Protein AF-A0A2T4WFR5-F1 (afdb_monomer)

Solvent-accessible surface area (backbone atoms only — not comparable to full-atom values): 8092 Å² total; per-residue (Å²): 132,79,74,79,63,46,80,35,56,48,92,70,58,59,54,70,54,48,36,51,17,34,58,58,37,98,74,55,56,70,63,65,30,52,76,46,36,54,71,58,39,70,79,38,29,36,37,32,31,88,89,38,45,26,38,31,80,42,43,83,44,75,56,95,90,45,38,28,30,47,78,46,80,93,55,85,49,46,50,75,31,34,69,53,93,76,46,27,66,53,47,47,43,53,49,54,58,56,45,74,78,30,84,42,72,52,82,49,65,36,90,89,56,50,62,51,88,87,63,83,85,83,89,80,84,81,85,82,83,82,80,88,122

Sequence (133 aa):
MPLNLKYLEHKEIDFERWDRCVGARNKPQPYGFSWYLNWVAPGWTALIYGDYEAVFPVFPKEKKGFSFTTRPYGTQSLGPYATIPLSAEWTEDFIERAMAEVQYGEFFISPDVPRPAHWTGQTFSNFVLKTDT

Radius of gyration: 15.29 Å; Cα contacts (8 Å, |Δi|>4): 204; chains: 1; bounding box: 45×32×41 Å

Nearest PDB structures (foldseek):
  3zzi-assembly1_D  TM=5.321E-01  e=2.724E+00  Saccharomyces cerevisiae
  3a98-assembly1_B  TM=3.682E-01  e=2.104E+00  Homo sapiens

pLDDT: mean 91.47, std 9.82, range [57.94, 98.62]

Foldseek 3Di:
DFAPKDKFKPVRDPQVLQQVQQVLDPDRDPLRHPVNCCVQANGWIWIAGDSSQWIDIWRWDDDPNAIETDRGPPDQADAGGGNDDAEQSNRVSRVVVSCVVGVYYDHRHDPPHHHDPPDDDDDDDDDDDDPPD

Mean predicted aligned error: 5.0 Å

Structure (mmCIF, N/CA/C/O backbone):
data_AF-A0A2T4WFR5-F1
#
_entry.id   AF-A0A2T4WFR5-F1
#
loop_
_atom_site.group_PDB
_atom_site.id
_atom_site.type_symbol
_atom_site.label_atom_id
_atom_site.label_alt_id
_atom_site.label_comp_id
_atom_site.label_asym_id
_atom_site.label_entity_id
_atom_site.label_seq_id
_atom_site.pdbx_PDB_ins_code
_atom_site.Cartn_x
_atom_site.Cartn_y
_atom_site.Cartn_z
_atom_site.occupancy
_atom_site.B_iso_or_equiv
_atom_site.auth_seq_id
_atom_site.auth_comp_id
_atom_site.auth_asym_id
_atom_site.auth_atom_id
_atom_site.pdbx_PDB_model_num
ATOM 1 N N . MET A 1 1 ? -4.543 11.625 -18.027 1.00 65.38 1 MET A N 1
ATOM 2 C CA . MET A 1 1 ? -5.774 11.263 -17.291 1.00 65.38 1 MET A CA 1
ATOM 3 C C . MET A 1 1 ? -5.344 10.314 -16.193 1.00 65.38 1 MET A C 1
ATOM 5 O O . MET A 1 1 ? -4.522 9.462 -16.523 1.00 65.38 1 MET A O 1
ATOM 9 N N . PRO A 1 2 ? -5.820 10.490 -14.951 1.00 82.81 2 PRO A N 1
ATOM 10 C CA . PRO A 1 2 ? -5.415 9.636 -13.840 1.00 82.81 2 PRO A CA 1
ATOM 11 C C . PRO A 1 2 ? -5.843 8.187 -14.088 1.00 82.81 2 PRO A C 1
ATOM 13 O O . PRO A 1 2 ? -6.823 7.933 -14.803 1.00 82.81 2 PRO A O 1
ATOM 16 N N . LEU A 1 3 ? -5.105 7.238 -13.516 1.00 92.06 3 LEU A N 1
ATOM 17 C CA . LEU A 1 3 ? -5.446 5.821 -13.562 1.00 92.06 3 LEU A CA 1
ATOM 18 C C . LEU A 1 3 ? -6.854 5.567 -13.015 1.00 92.06 3 LEU A C 1
ATOM 20 O O . LEU A 1 3 ? -7.284 6.134 -12.012 1.00 92.06 3 LEU A O 1
ATOM 24 N N . ASN A 1 4 ? -7.557 4.626 -13.644 1.00 95.56 4 ASN A N 1
ATOM 25 C CA . ASN A 1 4 ? -8.801 4.105 -13.095 1.00 95.56 4 ASN A CA 1
ATOM 26 C C . ASN A 1 4 ? -8.489 3.077 -11.997 1.00 95.56 4 ASN A C 1
ATOM 28 O O . ASN A 1 4 ? -8.317 1.888 -12.278 1.00 95.56 4 ASN A O 1
ATOM 32 N N . LEU A 1 5 ? -8.372 3.559 -10.761 1.00 97.81 5 LEU A N 1
ATOM 33 C CA . LEU A 1 5 ? -8.069 2.755 -9.580 1.00 97.81 5 LEU A CA 1
ATOM 34 C C . LEU A 1 5 ? -9.346 2.394 -8.818 1.00 97.81 5 LEU A C 1
ATOM 36 O O . LEU A 1 5 ? -10.107 3.267 -8.388 1.00 97.81 5 LEU A O 1
ATOM 40 N N . LYS A 1 6 ? -9.554 1.094 -8.608 1.00 98.19 6 LYS A N 1
ATOM 41 C CA . LYS A 1 6 ? -10.649 0.564 -7.792 1.00 98.19 6 LYS A CA 1
ATOM 42 C C . LYS A 1 6 ? -10.229 0.580 -6.331 1.00 98.19 6 LYS A C 1
ATOM 44 O O . LYS A 1 6 ? -9.196 0.005 -6.001 1.00 98.19 6 LYS A O 1
ATOM 49 N N . TYR A 1 7 ? -11.038 1.197 -5.480 1.00 98.19 7 TYR A N 1
ATOM 50 C CA . TYR A 1 7 ? -10.907 1.067 -4.034 1.00 98.19 7 TYR A CA 1
ATOM 51 C C . TYR A 1 7 ? -11.810 -0.062 -3.559 1.00 98.19 7 TYR A C 1
ATOM 53 O O . TYR A 1 7 ? -13.007 -0.042 -3.838 1.00 98.19 7 TYR A O 1
ATOM 61 N N . LEU A 1 8 ? -11.211 -1.054 -2.914 1.00 98.56 8 LEU A N 1
ATOM 62 C CA . LEU A 1 8 ? -11.875 -2.258 -2.444 1.00 98.56 8 LEU A CA 1
ATOM 63 C C . LEU A 1 8 ? -11.853 -2.300 -0.922 1.00 98.56 8 LEU A C 1
ATOM 65 O O . LEU A 1 8 ? -10.798 -2.151 -0.292 1.00 98.56 8 LEU A O 1
ATOM 69 N N . GLU A 1 9 ? -13.017 -2.578 -0.350 1.00 98.31 9 GLU A N 1
ATOM 70 C CA . GLU A 1 9 ? -13.139 -2.958 1.045 1.00 98.31 9 GLU A CA 1
ATOM 71 C C . GLU A 1 9 ? -12.461 -4.304 1.283 1.00 98.31 9 GLU A C 1
ATOM 73 O O . GLU A 1 9 ? -12.384 -5.153 0.395 1.00 98.31 9 GLU A O 1
ATOM 78 N N . HIS A 1 10 ? -12.024 -4.545 2.519 1.00 98.19 10 HIS A N 1
ATOM 79 C CA . HIS A 1 10 ? -11.255 -5.737 2.882 1.00 98.19 10 HIS A CA 1
ATOM 80 C C . HIS A 1 10 ? -11.857 -7.062 2.371 1.00 98.19 10 HIS A C 1
ATOM 82 O O . HIS A 1 10 ? -11.154 -7.938 1.875 1.00 98.19 10 HIS A O 1
ATOM 88 N N . LYS A 1 11 ? -13.185 -7.194 2.467 1.00 98.06 11 LYS A N 1
ATOM 89 C CA . LYS A 1 11 ? -13.944 -8.390 2.062 1.00 98.06 11 LYS A CA 1
ATOM 90 C C . LYS A 1 11 ? -13.993 -8.623 0.545 1.00 98.06 11 LYS A C 1
ATOM 92 O O . LYS A 1 11 ? -14.408 -9.694 0.119 1.00 98.06 11 LYS A O 1
ATOM 97 N N . GLU A 1 12 ? -13.666 -7.609 -0.249 1.00 98.44 12 GLU A N 1
ATOM 98 C CA . GLU A 1 12 ? -13.717 -7.636 -1.714 1.00 98.44 12 GLU A CA 1
ATOM 99 C C . GLU A 1 12 ? -12.360 -8.015 -2.323 1.00 98.44 12 GLU A C 1
ATOM 101 O O . GLU A 1 12 ? -12.259 -8.226 -3.530 1.00 98.44 12 GLU A O 1
ATOM 106 N N . ILE A 1 13 ? -11.312 -8.101 -1.499 1.00 98.62 13 ILE A N 1
ATOM 107 C CA . ILE A 1 13 ? -9.951 -8.375 -1.945 1.00 98.62 13 ILE A CA 1
ATOM 108 C C . ILE A 1 13 ? -9.799 -9.868 -2.267 1.00 98.62 13 ILE A C 1
ATOM 110 O O . ILE A 1 13 ? -9.897 -10.724 -1.391 1.00 98.62 13 ILE A O 1
ATOM 114 N N . ASP A 1 14 ? -9.470 -10.179 -3.520 1.00 98.62 14 ASP A N 1
ATOM 115 C CA . ASP A 1 14 ? -8.923 -11.480 -3.909 1.00 98.62 14 ASP A CA 1
ATOM 116 C C . ASP A 1 14 ? -7.460 -11.582 -3.439 1.00 98.62 14 ASP A C 1
ATOM 118 O O . ASP A 1 14 ? -6.541 -11.025 -4.052 1.00 98.62 14 ASP A O 1
ATOM 122 N N . PHE A 1 15 ? -7.245 -12.264 -2.309 1.00 98.50 15 PHE A N 1
ATOM 123 C CA . PHE A 1 15 ? -5.918 -12.404 -1.706 1.00 98.50 15 PHE A CA 1
ATOM 124 C C . PHE A 1 15 ? -4.937 -13.200 -2.573 1.00 98.50 15 PHE A C 1
ATOM 126 O O . PHE A 1 15 ? -3.743 -12.910 -2.545 1.00 98.50 15 PHE A O 1
ATOM 133 N N . GLU A 1 16 ? -5.406 -14.159 -3.377 1.00 98.44 16 GLU A N 1
ATOM 134 C CA . GLU A 1 16 ? -4.520 -14.945 -4.242 1.00 98.44 16 GLU A CA 1
ATOM 135 C C . GLU A 1 16 ? -3.952 -14.087 -5.375 1.00 98.44 16 GLU A C 1
ATOM 137 O O . GLU A 1 16 ? -2.753 -14.146 -5.669 1.00 98.44 16 GLU A O 1
ATOM 142 N N . ARG A 1 17 ? -4.793 -13.258 -6.008 1.00 98.50 17 ARG A N 1
ATOM 143 C CA . ARG A 1 17 ? -4.348 -12.310 -7.044 1.00 98.50 17 ARG A CA 1
ATOM 144 C C . ARG A 1 17 ? -3.465 -11.218 -6.459 1.00 98.50 17 ARG A C 1
ATOM 146 O O . ARG A 1 17 ? -2.433 -10.888 -7.044 1.00 98.50 17 ARG A O 1
ATOM 153 N N . TRP A 1 18 ? -3.834 -10.707 -5.287 1.00 98.31 18 TRP A N 1
ATOM 154 C CA . TRP A 1 18 ? -3.032 -9.750 -4.534 1.00 98.31 18 TRP A CA 1
ATOM 155 C C . TRP A 1 18 ? -1.620 -10.278 -4.260 1.00 98.31 18 TRP A C 1
ATOM 157 O O . TRP A 1 18 ? -0.635 -9.649 -4.650 1.00 98.31 18 TRP A O 1
ATOM 167 N N . ASP A 1 19 ? -1.513 -11.458 -3.646 1.00 98.00 19 ASP A N 1
ATOM 168 C CA . ASP A 1 19 ? -0.229 -12.043 -3.256 1.00 98.00 19 ASP A CA 1
ATOM 169 C C . ASP A 1 19 ? 0.623 -12.420 -4.465 1.00 98.00 19 ASP A C 1
ATOM 171 O O . ASP A 1 19 ? 1.849 -12.298 -4.420 1.00 98.00 19 ASP A O 1
ATOM 175 N N . ARG A 1 20 ? -0.009 -12.804 -5.581 1.00 97.56 20 ARG A N 1
ATOM 176 C CA . ARG A 1 20 ? 0.685 -12.998 -6.858 1.00 97.56 20 ARG A CA 1
ATOM 177 C C . ARG A 1 20 ? 1.324 -11.701 -7.354 1.00 97.56 20 ARG A C 1
ATOM 179 O O . ARG A 1 20 ? 2.476 -11.730 -7.780 1.00 97.56 20 ARG A O 1
ATOM 186 N N . CYS A 1 21 ? 0.608 -10.578 -7.282 1.00 96.88 21 CYS A N 1
ATOM 187 C CA . CYS A 1 21 ? 1.134 -9.273 -7.681 1.00 96.88 21 CYS A CA 1
ATOM 188 C C . CYS A 1 21 ? 2.289 -8.823 -6.773 1.00 96.88 21 CYS A C 1
ATOM 190 O O . CYS A 1 21 ? 3.365 -8.465 -7.253 1.00 96.88 21 CYS A O 1
ATOM 192 N N . VAL A 1 22 ? 2.112 -8.928 -5.453 1.00 96.25 22 VAL A N 1
ATOM 193 C CA . VAL A 1 22 ? 3.157 -8.610 -4.464 1.00 96.25 22 VAL A CA 1
ATOM 194 C C . VAL A 1 22 ? 4.404 -9.474 -4.674 1.00 96.25 22 VAL A C 1
ATOM 196 O O . VAL A 1 22 ? 5.529 -8.964 -4.653 1.00 96.25 22 VAL A O 1
ATOM 199 N N . GLY A 1 23 ? 4.207 -10.774 -4.908 1.00 95.75 23 GLY A N 1
ATOM 200 C CA . GLY A 1 23 ? 5.265 -11.760 -5.112 1.00 95.75 23 GLY A CA 1
ATOM 201 C C . GLY A 1 23 ? 5.997 -11.654 -6.451 1.00 95.75 23 GLY A C 1
ATOM 202 O O . GLY A 1 23 ? 7.096 -12.187 -6.571 1.00 95.75 23 GLY A O 1
ATOM 203 N N . ALA A 1 24 ? 5.441 -10.950 -7.442 1.00 92.44 24 ALA A N 1
ATOM 204 C CA . ALA A 1 24 ? 6.062 -10.787 -8.758 1.00 92.44 24 ALA A CA 1
ATOM 205 C C . ALA A 1 24 ? 7.252 -9.812 -8.765 1.00 92.44 24 ALA A C 1
ATOM 207 O O . ALA A 1 24 ? 8.017 -9.765 -9.731 1.00 92.44 24 ALA A O 1
ATOM 208 N N . ARG A 1 25 ? 7.435 -9.025 -7.697 1.00 83.56 25 ARG A N 1
ATOM 209 C CA . ARG A 1 25 ? 8.591 -8.130 -7.573 1.00 83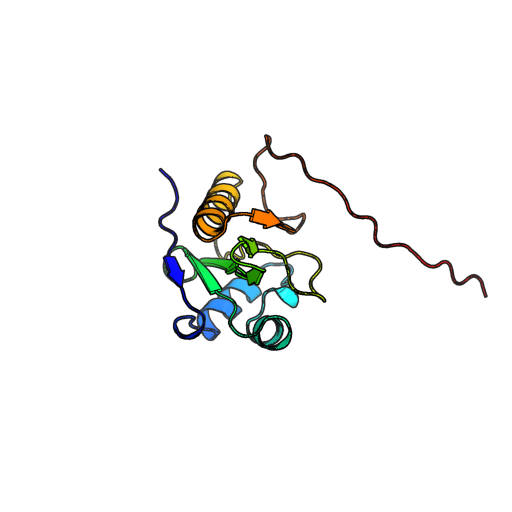.56 25 ARG A CA 1
ATOM 210 C C . ARG A 1 25 ? 9.883 -8.932 -7.466 1.00 83.56 25 ARG A C 1
ATOM 212 O O . ARG A 1 25 ? 9.955 -9.926 -6.758 1.00 83.56 25 ARG A O 1
ATOM 219 N N . ASN A 1 26 ? 10.953 -8.402 -8.058 1.00 81.25 26 ASN A N 1
ATOM 220 C CA . ASN A 1 26 ? 12.299 -8.981 -7.957 1.00 81.25 26 AS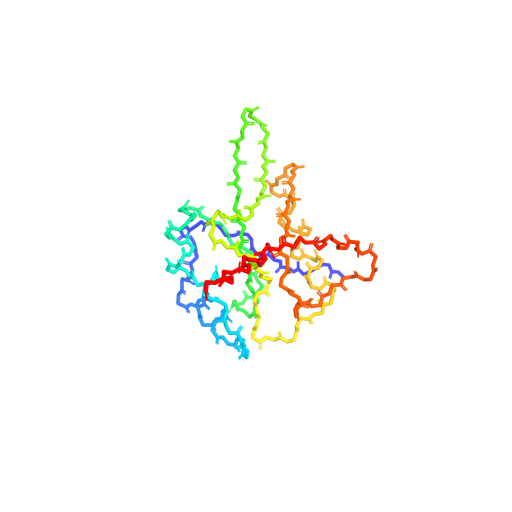N A CA 1
ATOM 221 C C . ASN A 1 26 ? 12.798 -9.105 -6.499 1.00 81.25 26 ASN A C 1
ATOM 223 O O . ASN A 1 26 ? 13.615 -9.961 -6.175 1.00 81.25 26 ASN A O 1
ATOM 227 N N . LYS A 1 27 ? 12.314 -8.230 -5.608 1.00 83.81 27 LYS A N 1
ATOM 228 C CA . LYS A 1 27 ? 12.585 -8.260 -4.165 1.00 83.81 27 LYS A CA 1
ATOM 229 C C . LYS A 1 27 ? 11.260 -8.133 -3.410 1.00 83.81 27 LYS A C 1
ATOM 231 O O . LYS A 1 27 ? 10.898 -7.022 -3.015 1.00 83.81 27 LYS A O 1
ATOM 236 N N . PRO A 1 28 ? 10.500 -9.229 -3.264 1.00 81.75 28 PRO A N 1
ATOM 237 C CA . PRO A 1 28 ? 9.198 -9.171 -2.624 1.00 81.75 28 PRO A CA 1
ATOM 238 C C . PRO A 1 28 ? 9.377 -8.831 -1.142 1.00 81.75 28 PRO A C 1
ATOM 240 O O . PRO A 1 28 ? 10.210 -9.407 -0.441 1.00 81.75 28 PRO A O 1
ATOM 243 N N . GLN A 1 29 ? 8.610 -7.852 -0.669 1.00 86.25 29 GLN A N 1
ATOM 244 C CA . GLN A 1 29 ? 8.637 -7.425 0.725 1.00 86.25 29 GLN A CA 1
ATOM 245 C C . GLN A 1 29 ? 7.556 -8.187 1.493 1.00 86.25 29 GLN A C 1
ATOM 247 O O . GLN A 1 29 ? 6.387 -8.082 1.113 1.00 86.25 29 GLN A O 1
ATOM 252 N N . PRO A 1 30 ? 7.894 -8.876 2.602 1.00 90.94 30 PRO A N 1
ATOM 253 C CA . PRO A 1 30 ? 6.911 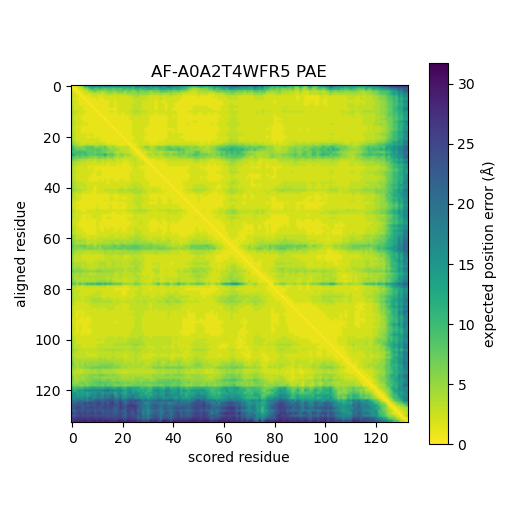-9.568 3.439 1.00 90.94 30 PRO A CA 1
ATOM 254 C C . PRO A 1 30 ? 5.721 -8.682 3.831 1.00 90.94 30 PRO A C 1
ATOM 256 O O . PRO A 1 30 ? 4.591 -9.148 3.894 1.00 90.94 30 PRO A O 1
ATOM 259 N N . TYR A 1 31 ? 5.980 -7.385 4.022 1.00 94.19 31 TYR A N 1
ATOM 260 C CA . TYR A 1 31 ? 5.007 -6.381 4.447 1.00 94.19 31 TYR A CA 1
ATOM 261 C C . TYR A 1 31 ? 3.830 -6.175 3.492 1.00 94.19 31 TYR A C 1
ATOM 263 O O . TYR A 1 31 ? 2.812 -5.661 3.933 1.00 94.19 31 TYR A O 1
ATOM 271 N N . GLY A 1 32 ? 3.962 -6.545 2.215 1.00 95.06 32 GLY A N 1
ATOM 272 C CA . GLY A 1 32 ? 2.888 -6.401 1.232 1.00 95.06 32 GLY A CA 1
ATOM 273 C C . GLY A 1 32 ? 1.938 -7.594 1.164 1.00 95.06 32 GLY A C 1
ATOM 274 O O . GLY A 1 32 ? 0.846 -7.448 0.626 1.00 95.06 32 GLY A O 1
ATOM 275 N N . PHE A 1 33 ? 2.329 -8.768 1.669 1.00 97.62 33 PHE A N 1
ATOM 276 C CA . PHE A 1 33 ? 1.518 -9.978 1.523 1.00 97.62 33 PHE A CA 1
ATOM 277 C C . PHE A 1 33 ? 0.281 -9.945 2.420 1.00 97.62 33 PHE A C 1
ATOM 279 O O . PHE A 1 33 ? 0.335 -9.497 3.569 1.00 97.62 33 PHE A O 1
ATOM 286 N N . SER A 1 34 ? -0.817 -10.493 1.907 1.00 97.88 34 SER A N 1
ATOM 287 C CA . SER A 1 34 ? -2.128 -10.522 2.547 1.00 97.88 34 SER A CA 1
ATOM 288 C C . SER A 1 34 ? -2.070 -11.145 3.941 1.00 97.88 34 SER A C 1
ATOM 290 O O . SER A 1 34 ? -2.583 -10.561 4.889 1.00 97.88 34 SER A O 1
ATOM 292 N N . TRP A 1 35 ? -1.362 -12.268 4.111 1.00 97.56 35 TRP A N 1
ATOM 293 C CA . TRP A 1 35 ? -1.217 -12.936 5.409 1.00 97.56 35 TRP A CA 1
ATOM 294 C C . TRP A 1 35 ? -0.585 -12.021 6.465 1.00 97.56 35 TRP A C 1
ATOM 296 O O . TRP A 1 35 ? -0.999 -12.035 7.625 1.00 97.56 35 TRP A O 1
ATOM 306 N N . TYR A 1 36 ? 0.400 -11.209 6.068 1.00 97.69 36 TYR A N 1
ATOM 307 C CA . TYR A 1 36 ? 1.097 -10.303 6.972 1.00 97.69 36 TYR A CA 1
ATOM 308 C C . TYR A 1 36 ? 0.206 -9.110 7.301 1.00 97.69 36 TYR A C 1
ATOM 310 O O . TYR A 1 36 ? 0.020 -8.780 8.472 1.00 97.69 36 TYR A O 1
ATOM 318 N N . LEU A 1 37 ? -0.400 -8.501 6.276 1.00 97.31 37 LEU A N 1
ATOM 319 C CA . LEU A 1 37 ? -1.328 -7.382 6.430 1.00 97.31 37 LEU A CA 1
ATOM 320 C C . LEU A 1 37 ? -2.543 -7.756 7.289 1.00 97.31 37 LEU A C 1
ATOM 322 O O . LEU A 1 37 ? -2.921 -6.987 8.167 1.00 97.31 37 LEU A O 1
ATOM 326 N N . ASN A 1 38 ? -3.087 -8.963 7.128 1.00 97.31 38 ASN A N 1
ATOM 327 C CA . ASN A 1 38 ? -4.184 -9.483 7.948 1.00 97.31 38 ASN A CA 1
ATOM 328 C C . ASN A 1 38 ? -3.801 -9.602 9.426 1.00 97.31 38 ASN A C 1
ATOM 330 O O . ASN A 1 38 ? -4.659 -9.460 10.296 1.00 97.31 38 ASN A O 1
ATOM 334 N N . TRP A 1 39 ? -2.523 -9.846 9.718 1.00 96.69 39 TRP A N 1
ATOM 335 C CA . TRP A 1 39 ? -2.032 -9.940 11.085 1.00 96.69 39 TRP A CA 1
ATOM 336 C C . TRP A 1 39 ? -1.786 -8.566 11.720 1.00 96.69 39 TRP A C 1
ATOM 338 O O . TRP A 1 39 ? -2.192 -8.338 12.859 1.00 96.69 39 TRP A O 1
ATOM 348 N N . VAL A 1 40 ? -1.150 -7.635 10.999 1.00 96.44 40 VAL A N 1
ATOM 349 C CA . VAL A 1 40 ? -0.738 -6.332 11.563 1.00 96.44 40 VAL A CA 1
ATOM 350 C C . VAL A 1 40 ? -1.760 -5.206 11.380 1.00 96.44 40 VAL A C 1
ATOM 352 O O . VAL A 1 40 ? -1.701 -4.200 12.089 1.00 96.44 40 VAL A O 1
ATOM 355 N N . ALA A 1 41 ? -2.682 -5.346 10.428 1.00 96.00 41 ALA A N 1
ATOM 356 C CA . ALA A 1 41 ? -3.709 -4.362 10.104 1.00 96.00 41 ALA A CA 1
ATOM 357 C C . ALA A 1 41 ? -5.034 -5.035 9.694 1.00 96.00 41 ALA A C 1
ATOM 359 O O . ALA A 1 41 ? -5.438 -4.939 8.534 1.00 96.00 41 ALA A O 1
ATOM 360 N N . PRO A 1 42 ? -5.739 -5.710 10.618 1.00 94.62 42 PRO A N 1
ATOM 361 C CA . PRO A 1 42 ? -7.024 -6.332 10.306 1.00 94.62 42 PRO A CA 1
ATOM 362 C C . PRO A 1 42 ? -8.010 -5.321 9.702 1.00 94.62 42 PRO A C 1
ATOM 364 O O . PRO A 1 42 ? -8.181 -4.230 10.244 1.00 94.62 42 PRO A O 1
ATOM 367 N N . GLY A 1 43 ? -8.660 -5.687 8.593 1.00 96.19 43 GLY A N 1
ATOM 368 C CA . GLY A 1 43 ? -9.619 -4.814 7.905 1.00 96.19 43 GLY A CA 1
ATOM 369 C C . GLY A 1 43 ? -8.998 -3.749 6.992 1.00 96.19 43 GLY A C 1
ATOM 370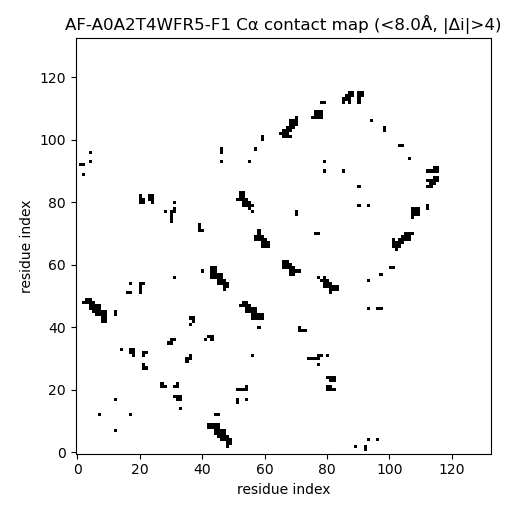 O O . GLY A 1 43 ? -9.681 -2.789 6.650 1.00 96.19 43 GLY A O 1
ATOM 371 N N . TRP A 1 44 ? -7.726 -3.893 6.605 1.00 97.81 44 TRP A N 1
ATOM 372 C CA . TRP A 1 44 ? -7.085 -3.034 5.604 1.00 97.81 44 TRP A CA 1
ATOM 373 C C . TRP A 1 44 ? -7.824 -3.057 4.253 1.00 97.81 44 TRP A C 1
ATOM 375 O O . TRP A 1 44 ? -8.445 -4.059 3.890 1.00 97.81 44 TRP A O 1
ATOM 385 N N . THR A 1 45 ? -7.733 -1.957 3.507 1.00 98.38 45 THR A N 1
ATOM 386 C CA . THR A 1 45 ? -8.387 -1.760 2.205 1.00 98.38 45 THR A CA 1
ATOM 387 C C . THR A 1 45 ? -7.360 -1.701 1.080 1.00 98.38 45 THR A C 1
ATOM 389 O O . THR A 1 45 ? -6.160 -1.542 1.311 1.00 98.38 45 THR A O 1
ATOM 392 N N . ALA A 1 46 ? -7.811 -1.850 -0.161 1.00 98.12 46 ALA A N 1
ATOM 393 C CA . ALA A 1 46 ? -6.922 -1.984 -1.307 1.00 98.12 46 ALA A CA 1
ATOM 394 C C . ALA A 1 46 ? -7.253 -0.992 -2.416 1.00 98.12 46 ALA A C 1
ATOM 396 O O . ALA A 1 46 ? -8.414 -0.803 -2.763 1.00 98.12 46 ALA A O 1
ATOM 397 N N . LEU A 1 47 ? -6.216 -0.442 -3.045 1.00 98.38 47 LEU A N 1
ATOM 398 C CA . LEU A 1 47 ? -6.314 0.127 -4.382 1.00 98.38 47 LEU A CA 1
ATOM 399 C C . LEU A 1 47 ? -5.804 -0.872 -5.408 1.00 98.38 47 LEU A C 1
ATOM 401 O O . LEU A 1 47 ? -4.690 -1.376 -5.272 1.00 98.38 47 LEU A O 1
ATOM 405 N N . ILE A 1 48 ? -6.604 -1.118 -6.442 1.00 98.31 48 ILE A N 1
ATOM 406 C CA . ILE A 1 48 ? -6.306 -2.065 -7.513 1.00 98.31 48 ILE A CA 1
ATOM 407 C C . ILE A 1 48 ? -6.392 -1.358 -8.863 1.00 98.31 48 ILE A C 1
ATOM 409 O O . ILE A 1 48 ? -7.405 -0.734 -9.191 1.00 98.31 48 ILE A O 1
ATOM 413 N N . TYR A 1 49 ? -5.346 -1.506 -9.667 1.00 98.25 49 TYR A N 1
ATOM 414 C CA . TYR A 1 49 ? -5.387 -1.216 -11.093 1.00 98.25 49 TYR A CA 1
ATOM 415 C C . TYR A 1 49 ? -5.717 -2.494 -11.875 1.00 98.25 49 TYR A C 1
ATOM 417 O O . TYR A 1 49 ? -5.183 -3.559 -11.564 1.00 98.25 49 TYR A O 1
ATOM 425 N N . GLY A 1 50 ? -6.598 -2.372 -12.875 1.00 96.38 50 GLY A N 1
ATOM 426 C CA . GLY A 1 50 ? -6.956 -3.458 -13.793 1.00 96.38 50 GLY A CA 1
ATOM 427 C C . GLY A 1 50 ? -7.559 -4.695 -13.110 1.00 96.38 50 GLY A C 1
ATOM 428 O O . GLY A 1 50 ? -8.571 -4.590 -12.399 1.00 96.38 50 GLY A O 1
ATOM 429 N N . ASP A 1 51 ? -6.954 -5.849 -13.388 1.00 96.88 51 ASP A N 1
ATOM 430 C CA . ASP A 1 51 ? -7.142 -7.155 -12.757 1.00 96.88 51 ASP A CA 1
ATOM 431 C C . ASP A 1 51 ? -5.901 -7.553 -11.928 1.00 96.88 51 ASP A C 1
ATOM 433 O O . ASP A 1 51 ? -5.293 -8.605 -12.132 1.00 96.88 51 ASP A O 1
ATOM 437 N N . TYR A 1 52 ? -5.535 -6.693 -10.968 1.00 98.00 52 TYR A N 1
ATOM 438 C CA . TYR A 1 52 ? -4.413 -6.876 -10.034 1.00 98.00 52 TYR A CA 1
ATOM 439 C C . TYR A 1 52 ? -3.013 -6.730 -10.651 1.00 98.00 52 TYR A C 1
ATOM 441 O O . TYR A 1 52 ? -2.026 -7.126 -10.031 1.00 98.00 52 TYR A O 1
ATOM 449 N N . GLU A 1 53 ? -2.869 -6.094 -11.817 1.00 97.19 53 GLU A N 1
ATOM 450 C CA . GLU A 1 53 ? -1.544 -5.798 -12.380 1.00 97.19 53 GLU A CA 1
ATOM 451 C C . GLU A 1 53 ? -0.757 -4.797 -11.527 1.00 97.19 53 GLU A C 1
ATOM 453 O O . GLU A 1 53 ? 0.474 -4.811 -11.551 1.00 97.19 53 GLU A O 1
ATOM 458 N N . ALA A 1 54 ? -1.447 -3.945 -10.761 1.00 97.44 54 ALA A N 1
ATOM 459 C CA . ALA A 1 54 ? -0.842 -3.145 -9.704 1.00 97.44 54 ALA A CA 1
ATOM 460 C C . ALA A 1 54 ? -1.776 -3.000 -8.496 1.00 97.44 54 ALA A C 1
ATOM 462 O O . ALA A 1 54 ? -2.987 -2.828 -8.649 1.00 97.44 54 ALA A O 1
ATOM 463 N N . VAL A 1 55 ? -1.204 -3.067 -7.295 1.00 97.81 55 VAL A N 1
ATOM 464 C CA . VAL A 1 55 ? -1.937 -3.104 -6.029 1.00 97.81 55 VAL A CA 1
ATOM 465 C C . VAL A 1 55 ? -1.275 -2.235 -4.960 1.00 97.81 55 VAL A C 1
ATOM 467 O O . VAL A 1 55 ? -0.052 -2.218 -4.849 1.00 97.81 55 VAL A O 1
ATOM 470 N N . PHE A 1 56 ? -2.056 -1.526 -4.145 1.00 97.56 56 PHE A N 1
ATOM 471 C CA . PHE A 1 56 ? -1.545 -0.676 -3.063 1.00 97.56 56 PHE A CA 1
ATOM 472 C C . PHE A 1 56 ? -2.401 -0.797 -1.798 1.00 97.56 56 PHE A C 1
ATOM 474 O O . PHE A 1 56 ? -3.610 -0.565 -1.872 1.00 97.56 56 PHE A O 1
ATOM 481 N N . PRO A 1 57 ? -1.823 -1.183 -0.642 1.00 97.44 57 PRO A N 1
ATOM 482 C CA . PRO A 1 57 ? -2.602 -1.340 0.578 1.00 97.44 57 PRO A CA 1
ATOM 483 C C . PRO A 1 57 ? -2.806 0.012 1.262 1.00 97.44 57 PRO A C 1
ATOM 485 O O . PRO A 1 57 ? -1.874 0.808 1.390 1.00 97.44 57 PRO A O 1
ATOM 488 N N . VAL A 1 58 ? -4.023 0.249 1.742 1.00 97.38 58 VAL A N 1
ATOM 489 C CA . VAL A 1 58 ? -4.425 1.451 2.473 1.00 97.38 58 VAL A CA 1
ATOM 490 C C . VAL A 1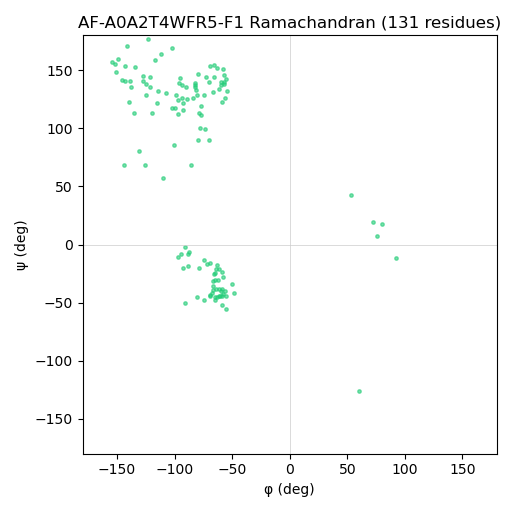 58 ? -4.944 1.034 3.852 1.00 97.38 58 VAL A C 1
ATOM 492 O O . VAL A 1 58 ? -5.569 -0.014 4.016 1.00 97.38 58 VAL A O 1
ATOM 495 N N . PHE A 1 59 ? -4.668 1.849 4.874 1.00 97.06 59 PHE A N 1
ATOM 496 C CA . PHE A 1 59 ? -5.029 1.554 6.265 1.00 97.06 59 PHE A CA 1
ATOM 497 C C . PHE A 1 59 ? -5.848 2.697 6.871 1.00 97.06 59 PHE A C 1
ATOM 499 O O . PHE A 1 59 ? -5.343 3.409 7.748 1.00 97.06 59 PHE A O 1
ATOM 506 N N . PRO A 1 60 ? -7.095 2.907 6.412 1.00 95.88 60 PRO A N 1
ATOM 507 C CA . PRO A 1 60 ? -7.938 3.963 6.946 1.00 95.88 60 PRO A CA 1
ATOM 508 C C . PRO A 1 60 ? -8.192 3.736 8.435 1.00 95.88 60 PRO A C 1
ATOM 510 O O . PRO A 1 60 ? -8.514 2.635 8.883 1.00 95.88 60 PRO A O 1
ATOM 513 N N . LYS A 1 61 ? -8.040 4.798 9.217 1.00 94.94 61 LYS A N 1
ATOM 514 C CA . LYS A 1 61 ? -8.333 4.845 10.647 1.00 94.94 61 LYS A CA 1
ATOM 515 C C . LYS A 1 61 ? -9.104 6.117 10.942 1.00 94.94 61 LYS A C 1
ATOM 517 O O . LYS A 1 61 ? -8.915 7.132 10.279 1.00 94.94 61 LYS A O 1
ATOM 522 N N . GLU A 1 62 ? -9.911 6.083 11.992 1.00 95.44 62 GLU A N 1
ATOM 523 C CA . GLU A 1 62 ? -10.595 7.267 12.497 1.00 95.44 62 GLU A CA 1
ATOM 524 C C . GLU A 1 62 ? -10.202 7.518 13.952 1.00 95.44 62 GLU A C 1
ATOM 526 O O . GLU A 1 62 ? -10.153 6.603 14.779 1.00 95.44 62 GLU A O 1
ATOM 531 N N . LYS A 1 63 ? -9.910 8.776 14.286 1.00 93.88 63 LYS A N 1
ATOM 532 C CA . LYS A 1 63 ? -9.678 9.201 15.665 1.00 93.88 63 LYS A CA 1
ATOM 533 C C . LYS A 1 63 ? -10.419 10.502 15.926 1.00 93.88 63 LYS A C 1
ATOM 535 O O . LYS A 1 63 ? -10.047 11.541 15.398 1.00 93.88 63 LYS A O 1
ATOM 540 N N . LYS A 1 64 ? -11.437 10.449 16.793 1.00 94.12 64 LYS A N 1
ATOM 541 C CA . LYS A 1 64 ? -12.279 11.606 17.160 1.00 94.12 64 LYS A CA 1
ATOM 542 C C . LYS A 1 64 ? -12.877 12.325 15.931 1.00 94.12 64 LYS A C 1
ATOM 544 O O . LYS A 1 64 ? -12.853 13.551 15.880 1.00 94.12 64 LYS A O 1
ATOM 549 N N . GLY A 1 65 ? -13.369 11.569 14.946 1.00 93.38 65 GLY A N 1
ATOM 550 C CA . GLY A 1 65 ? -13.948 12.116 13.711 1.00 93.38 65 GLY A CA 1
ATOM 551 C C . GLY A 1 65 ? -12.932 12.646 12.693 1.00 93.38 65 GLY A C 1
ATOM 552 O O . GLY A 1 65 ? -13.337 13.246 11.706 1.00 93.38 65 GLY A O 1
ATOM 553 N N . PHE A 1 66 ? -11.630 12.449 12.925 1.00 95.25 66 PHE A N 1
ATOM 554 C CA . PHE A 1 66 ? -10.577 12.750 11.957 1.00 95.25 66 PHE A CA 1
ATOM 555 C C . PHE A 1 66 ? -10.092 11.457 11.300 1.00 95.25 66 PHE A C 1
ATOM 557 O O . PHE A 1 66 ? -9.576 10.574 12.001 1.00 95.25 66 PHE A O 1
ATOM 564 N N . SER A 1 67 ? -10.264 11.338 9.982 1.00 96.88 67 SER A N 1
ATOM 565 C CA . SER A 1 67 ? -9.837 10.158 9.224 1.00 96.88 67 SER A CA 1
ATOM 566 C C . SER A 1 67 ? -8.403 10.302 8.720 1.00 96.88 67 SER A C 1
ATOM 568 O O . SER A 1 67 ? -7.992 11.352 8.225 1.00 96.88 67 SER A O 1
ATOM 570 N N . PHE A 1 68 ? -7.615 9.241 8.858 1.00 97.19 68 PHE A N 1
ATOM 571 C CA . PHE A 1 68 ? -6.219 9.241 8.445 1.00 97.19 68 PHE A CA 1
ATOM 572 C C . PHE A 1 68 ? -5.736 7.865 7.993 1.00 97.19 68 PHE A C 1
ATOM 574 O O . PHE A 1 68 ? -6.299 6.843 8.380 1.00 97.19 68 PHE A O 1
ATOM 581 N N . THR A 1 69 ? -4.651 7.833 7.222 1.00 96.62 69 THR A N 1
ATOM 582 C CA . THR A 1 69 ? -3.924 6.605 6.882 1.00 96.62 69 THR A CA 1
ATOM 583 C C . THR A 1 69 ? -2.451 6.726 7.263 1.00 96.62 69 THR A C 1
ATOM 585 O O . THR A 1 69 ? -1.824 7.769 7.087 1.00 96.62 69 THR A O 1
ATOM 588 N N . THR A 1 70 ? -1.896 5.657 7.821 1.00 95.12 70 THR A N 1
ATOM 589 C CA . THR A 1 70 ? -0.454 5.483 8.039 1.00 95.12 70 THR A CA 1
ATOM 590 C C . THR A 1 70 ? -0.151 3.992 8.089 1.00 95.12 70 THR A C 1
ATOM 592 O O . THR A 1 70 ? -1.030 3.175 8.390 1.00 95.12 70 THR A O 1
ATOM 595 N N . ARG A 1 71 ? 1.098 3.623 7.805 1.00 93.81 71 ARG A N 1
ATOM 596 C CA . ARG A 1 71 ? 1.537 2.227 7.823 1.00 93.81 71 ARG A CA 1
ATOM 597 C C . ARG A 1 71 ? 1.283 1.579 9.199 1.00 93.81 71 ARG A C 1
ATOM 599 O O . ARG A 1 71 ? 1.414 2.241 10.234 1.00 93.81 71 ARG A O 1
ATOM 606 N N . PRO A 1 72 ? 0.952 0.281 9.266 1.00 94.44 72 PRO A N 1
ATOM 607 C CA . PRO A 1 72 ? 0.836 -0.411 10.542 1.00 94.44 72 PRO A CA 1
ATOM 608 C C . PRO A 1 72 ? 2.203 -0.585 11.212 1.00 94.44 72 PRO A C 1
ATOM 610 O O . PRO A 1 72 ? 3.247 -0.656 10.553 1.00 94.44 72 PRO A O 1
ATOM 613 N N . TYR A 1 73 ? 2.204 -0.690 12.542 1.00 91.38 73 TYR A N 1
ATOM 614 C CA . TYR A 1 73 ? 3.417 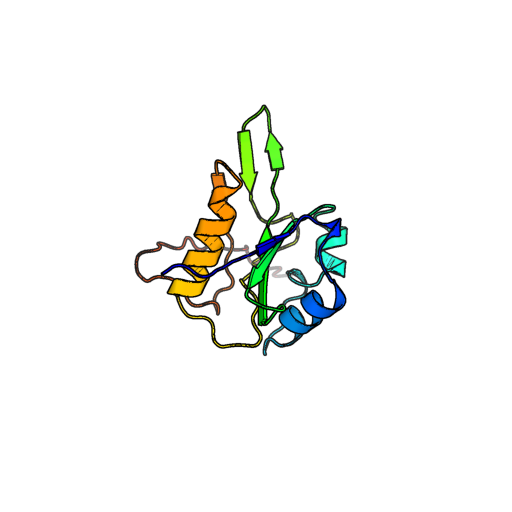-1.019 13.289 1.00 91.38 73 TYR A CA 1
ATOM 615 C C . TYR A 1 73 ? 4.000 -2.353 12.797 1.00 91.38 73 TYR A C 1
ATOM 617 O O . TYR A 1 73 ? 3.264 -3.287 12.498 1.00 91.38 73 TYR A O 1
ATOM 625 N N . GLY A 1 74 ? 5.329 -2.429 12.690 1.00 89.12 74 GLY A N 1
ATOM 626 C CA . GLY A 1 74 ? 6.029 -3.607 12.159 1.00 89.12 74 GLY A CA 1
ATOM 627 C C . GLY A 1 74 ? 6.322 -3.570 10.654 1.00 89.12 74 GLY A C 1
ATOM 628 O O . GLY A 1 74 ? 7.154 -4.345 10.193 1.00 89.12 74 GLY A O 1
ATOM 629 N N . THR A 1 75 ? 5.746 -2.628 9.898 1.00 91.88 75 THR A N 1
ATOM 630 C CA . THR A 1 75 ? 6.097 -2.402 8.480 1.00 91.88 75 THR A CA 1
ATOM 631 C C . THR A 1 75 ? 7.127 -1.284 8.344 1.00 91.88 75 THR A C 1
ATOM 633 O O . THR A 1 75 ? 7.020 -0.281 9.041 1.00 91.88 75 THR A O 1
ATOM 636 N N . GLN A 1 76 ? 8.137 -1.414 7.476 1.00 89.44 76 GLN A N 1
ATOM 637 C CA . GLN A 1 76 ? 9.108 -0.322 7.244 1.00 89.44 76 GLN A CA 1
ATOM 638 C C . GLN A 1 76 ? 8.675 0.599 6.106 1.00 89.44 76 GLN A C 1
ATOM 640 O O . GLN A 1 76 ? 8.660 1.817 6.243 1.00 89.44 76 GLN A O 1
ATOM 645 N N . SER A 1 77 ? 8.339 -0.012 4.977 1.00 91.50 77 SER A N 1
ATOM 646 C CA . SER A 1 77 ? 7.842 0.652 3.785 1.00 91.50 77 SER A CA 1
ATOM 647 C C . SER A 1 77 ? 6.946 -0.314 3.028 1.00 91.50 77 SER A C 1
ATOM 649 O O . SER A 1 77 ? 7.063 -1.534 3.174 1.00 91.50 77 SER A O 1
ATOM 651 N N . LEU A 1 78 ? 6.042 0.258 2.255 1.00 92.31 78 LEU A N 1
ATOM 652 C CA . LEU A 1 78 ? 5.154 -0.432 1.337 1.00 92.31 78 LEU A CA 1
ATOM 653 C C . LEU A 1 78 ? 5.385 0.172 -0.048 1.00 92.31 78 LEU A C 1
ATOM 655 O O . LEU A 1 78 ? 6.180 1.098 -0.218 1.00 92.31 78 LEU A O 1
ATOM 659 N N . GLY A 1 79 ? 4.738 -0.343 -1.070 1.00 84.25 79 GLY A N 1
ATOM 660 C CA . GLY A 1 79 ? 4.680 0.341 -2.355 1.00 84.25 79 GLY A CA 1
ATOM 661 C C . GLY A 1 79 ? 3.303 0.146 -2.930 1.00 84.25 79 GLY A C 1
ATOM 662 O O . GLY A 1 79 ? 2.578 -0.720 -2.436 1.00 84.25 79 GLY A O 1
ATOM 663 N N . PRO A 1 80 ? 2.952 0.839 -4.016 1.00 94.31 80 PRO A N 1
ATOM 664 C CA . PRO A 1 80 ? 2.278 0.128 -5.075 1.00 94.31 80 PRO A CA 1
ATOM 665 C C . PRO A 1 80 ? 3.193 -1.038 -5.487 1.00 94.31 80 PRO A C 1
ATOM 667 O O . PRO A 1 80 ? 4.390 -0.862 -5.730 1.00 94.31 80 PRO A O 1
ATOM 670 N N . TYR A 1 81 ? 2.654 -2.247 -5.475 1.00 95.38 81 TYR A N 1
ATOM 671 C CA . TYR A 1 81 ? 3.267 -3.449 -6.027 1.00 95.38 81 TYR A CA 1
ATOM 672 C C . TYR A 1 81 ? 2.710 -3.626 -7.432 1.00 95.38 81 TYR A C 1
ATOM 674 O O . TYR A 1 81 ? 1.545 -3.316 -7.653 1.00 95.38 81 TYR A O 1
ATOM 682 N N . ALA A 1 82 ? 3.513 -4.091 -8.383 1.00 95.25 82 ALA A N 1
ATOM 683 C CA . ALA A 1 82 ? 3.035 -4.268 -9.746 1.00 95.25 82 ALA A CA 1
ATOM 684 C C . ALA A 1 82 ? 3.763 -5.396 -10.474 1.00 95.25 82 ALA A C 1
ATOM 686 O O . ALA A 1 82 ? 4.955 -5.626 -10.258 1.00 95.25 82 ALA A O 1
ATOM 687 N N . THR A 1 83 ? 3.041 -6.051 -11.380 1.00 95.31 83 THR A N 1
ATOM 688 C CA . THR A 1 83 ? 3.577 -6.982 -12.385 1.00 95.31 83 THR A CA 1
ATOM 689 C C . THR A 1 83 ? 3.988 -6.266 -13.672 1.00 95.31 8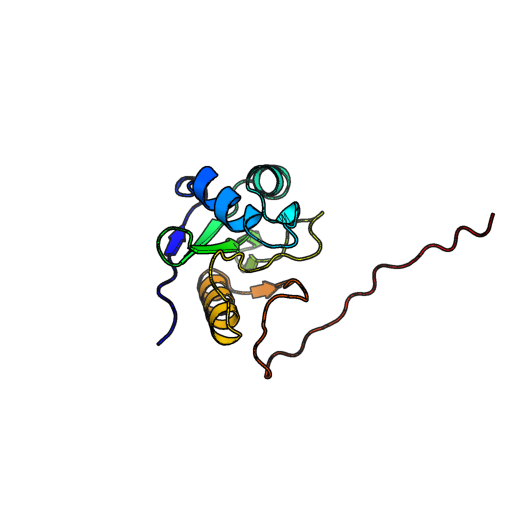3 THR A C 1
ATOM 691 O O . THR A 1 83 ? 4.576 -6.875 -14.563 1.00 95.31 83 THR A O 1
ATOM 694 N N . ILE A 1 84 ? 3.658 -4.979 -13.784 1.00 94.00 84 ILE A N 1
ATOM 695 C CA . ILE A 1 84 ? 3.971 -4.097 -14.909 1.00 94.00 84 ILE A CA 1
ATOM 696 C C . ILE A 1 84 ? 4.877 -2.945 -14.450 1.00 94.00 84 ILE A C 1
ATOM 698 O O . ILE A 1 84 ? 4.918 -2.642 -13.255 1.00 94.00 84 ILE A O 1
ATOM 702 N N . PRO A 1 85 ? 5.620 -2.292 -15.363 1.00 92.62 85 PRO A N 1
ATOM 703 C CA . PRO A 1 85 ? 6.444 -1.145 -15.002 1.00 92.62 85 PRO A CA 1
ATOM 704 C C . PRO A 1 85 ? 5.605 -0.020 -14.384 1.00 92.62 85 PRO A C 1
ATOM 706 O O . PRO A 1 85 ? 4.682 0.489 -15.016 1.00 92.62 85 PRO A O 1
ATOM 709 N N . LEU A 1 86 ? 5.952 0.382 -13.161 1.00 93.38 86 LEU A N 1
ATOM 710 C CA . LEU A 1 86 ? 5.398 1.577 -12.525 1.00 93.38 86 LEU A CA 1
ATOM 711 C C . LEU A 1 86 ? 6.151 2.812 -13.017 1.00 93.38 86 LEU A C 1
ATOM 713 O O . LEU A 1 86 ? 7.377 2.788 -13.126 1.00 93.38 86 LEU A O 1
ATOM 717 N N . SER A 1 87 ? 5.426 3.896 -13.281 1.00 94.94 87 SER A N 1
ATOM 718 C CA . SER A 1 87 ? 6.009 5.224 -13.481 1.00 94.94 87 SER A CA 1
ATOM 719 C C . SER A 1 87 ? 5.836 6.082 -12.225 1.00 94.94 87 SER A C 1
ATOM 721 O O . SER A 1 87 ? 5.121 5.710 -11.293 1.00 94.94 87 SER A O 1
ATOM 723 N N . ALA A 1 88 ? 6.503 7.235 -12.181 1.00 95.12 88 ALA A N 1
ATOM 724 C CA . ALA A 1 88 ? 6.348 8.181 -11.078 1.00 95.12 88 ALA A CA 1
ATOM 725 C C . ALA A 1 88 ? 4.901 8.694 -10.967 1.00 95.12 88 ALA A C 1
ATOM 727 O O . ALA A 1 88 ? 4.373 8.813 -9.866 1.00 95.12 88 ALA A O 1
ATOM 728 N N . GLU A 1 89 ? 4.258 8.922 -12.111 1.00 95.31 89 GLU A N 1
ATOM 729 C CA . GLU A 1 89 ? 2.870 9.373 -12.229 1.00 95.31 89 GLU A CA 1
ATOM 730 C C . GLU A 1 89 ? 1.887 8.308 -11.726 1.00 95.31 89 GLU A C 1
ATOM 732 O O . GLU A 1 89 ? 0.894 8.633 -11.092 1.00 95.31 89 GLU A O 1
ATOM 737 N N . TRP A 1 90 ? 2.179 7.019 -11.936 1.00 96.06 90 TRP A N 1
ATOM 738 C CA . TRP A 1 90 ? 1.349 5.943 -11.385 1.00 96.06 90 TRP A CA 1
ATOM 739 C C . TRP A 1 90 ? 1.394 5.933 -9.862 1.00 96.06 90 TRP A C 1
ATOM 741 O O . TRP A 1 90 ? 0.361 5.802 -9.210 1.00 96.06 90 TRP A O 1
ATOM 751 N N . THR A 1 91 ? 2.591 6.074 -9.287 1.00 95.75 91 THR A N 1
ATOM 752 C CA . THR A 1 91 ? 2.746 6.190 -7.835 1.00 95.75 91 THR A CA 1
ATOM 753 C C . THR A 1 91 ? 1.953 7.380 -7.302 1.00 95.75 91 THR A C 1
ATOM 755 O O . THR A 1 91 ? 1.289 7.246 -6.279 1.00 95.75 91 THR A O 1
ATOM 758 N N . GLU A 1 92 ? 1.988 8.516 -7.998 1.00 95.88 92 GLU A N 1
ATOM 759 C CA . GLU A 1 92 ? 1.184 9.692 -7.663 1.00 95.88 92 GLU A CA 1
ATOM 760 C C . GLU A 1 92 ? -0.314 9.398 -7.681 1.00 95.88 92 GLU A C 1
ATOM 762 O O . GLU A 1 92 ? -0.963 9.575 -6.652 1.00 95.88 92 GLU A O 1
ATOM 767 N N . ASP A 1 93 ? -0.833 8.826 -8.768 1.00 97.19 93 ASP A N 1
ATOM 768 C CA . ASP A 1 93 ? -2.247 8.460 -8.894 1.00 97.19 93 ASP A CA 1
ATOM 769 C C . ASP A 1 93 ? -2.711 7.522 -7.759 1.00 97.19 93 ASP A C 1
ATOM 771 O O . ASP A 1 93 ? -3.807 7.684 -7.217 1.00 97.19 93 ASP A O 1
ATOM 775 N 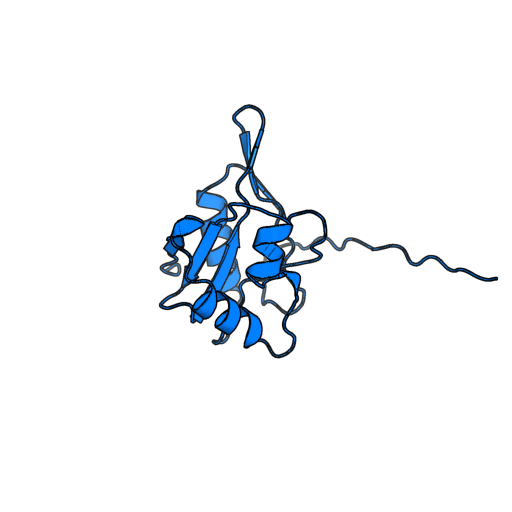N . PHE A 1 94 ? -1.877 6.554 -7.349 1.00 97.38 94 PHE A N 1
ATOM 776 C CA . PHE A 1 94 ? -2.172 5.678 -6.205 1.00 97.38 94 PHE A CA 1
ATOM 777 C C . PHE A 1 94 ? -2.280 6.451 -4.889 1.00 97.38 94 PHE A C 1
ATOM 779 O O . PHE A 1 94 ? -3.201 6.209 -4.104 1.00 97.38 94 PHE A O 1
ATOM 786 N N . ILE A 1 95 ? -1.349 7.369 -4.631 1.00 95.88 95 ILE A N 1
ATOM 787 C CA . ILE A 1 95 ? -1.345 8.163 -3.402 1.00 95.88 95 ILE A CA 1
ATOM 788 C C . ILE A 1 95 ? -2.510 9.155 -3.390 1.00 95.88 95 ILE A C 1
ATOM 790 O O . ILE A 1 95 ? -3.209 9.241 -2.383 1.00 95.88 95 ILE A O 1
ATOM 794 N N . GLU A 1 96 ? -2.775 9.848 -4.497 1.00 96.31 96 GLU A N 1
ATOM 795 C CA . GLU A 1 96 ? -3.908 10.770 -4.619 1.00 96.31 96 GLU A CA 1
ATOM 796 C C . GLU A 1 96 ? -5.240 10.048 -4.424 1.00 96.31 96 GLU A C 1
ATOM 798 O O . GLU A 1 96 ? -6.099 10.494 -3.658 1.00 96.31 96 GLU A O 1
ATOM 803 N N . ARG A 1 97 ? -5.400 8.874 -5.045 1.00 97.50 97 ARG A N 1
ATOM 804 C CA . ARG A 1 97 ? -6.601 8.066 -4.863 1.00 97.50 97 ARG A CA 1
ATOM 805 C C . ARG A 1 97 ? -6.740 7.576 -3.422 1.00 97.50 97 ARG A C 1
ATOM 807 O O . ARG A 1 97 ? -7.862 7.560 -2.927 1.00 97.50 97 ARG A O 1
ATOM 814 N N . ALA A 1 98 ? -5.657 7.193 -2.745 1.00 96.88 98 ALA A N 1
ATOM 815 C CA . ALA A 1 98 ? -5.712 6.793 -1.336 1.00 96.88 98 ALA A CA 1
ATOM 816 C C . ALA A 1 98 ? -6.081 7.979 -0.431 1.00 96.88 98 ALA A C 1
ATOM 818 O O . ALA A 1 98 ? -6.869 7.829 0.500 1.00 96.88 98 ALA A O 1
ATOM 819 N N . MET A 1 99 ? -5.550 9.165 -0.734 1.00 96.69 99 MET A N 1
ATOM 820 C CA . MET A 1 99 ? -5.872 10.411 -0.039 1.00 96.69 99 MET A CA 1
ATOM 821 C C . MET A 1 99 ? -7.327 10.843 -0.224 1.00 96.69 99 MET A C 1
ATOM 823 O O . MET A 1 99 ? -7.858 11.514 0.650 1.00 96.69 99 MET A O 1
ATOM 827 N N . ALA A 1 100 ? -8.009 10.434 -1.296 1.00 96.50 100 ALA A N 1
ATOM 828 C CA . ALA A 1 100 ? -9.433 10.726 -1.471 1.00 96.50 100 ALA A CA 1
ATOM 829 C C . ALA A 1 100 ? -10.332 10.088 -0.389 1.00 96.50 100 ALA A C 1
ATOM 831 O O . ALA A 1 100 ? -11.470 10.516 -0.216 1.00 96.50 100 ALA A O 1
ATOM 832 N N . GLU A 1 101 ? -9.828 9.091 0.346 1.00 95.94 101 GLU A N 1
ATOM 833 C CA . GLU A 1 101 ? -10.578 8.356 1.376 1.00 95.94 101 GLU A CA 1
ATOM 834 C C . GLU A 1 101 ? -10.335 8.882 2.799 1.00 95.94 101 GLU A C 1
ATOM 836 O O . GLU A 1 101 ? -11.011 8.480 3.748 1.00 95.94 101 GLU A O 1
ATOM 841 N N . VAL A 1 102 ? -9.349 9.766 2.989 1.00 96.50 102 VAL A N 1
ATOM 842 C CA . VAL A 1 102 ? -8.903 10.206 4.318 1.00 96.50 102 VAL A CA 1
ATOM 843 C C . VAL A 1 102 ? -8.520 11.683 4.341 1.00 96.50 102 VAL A C 1
ATOM 845 O O . VAL A 1 102 ? -8.078 12.250 3.352 1.00 96.50 102 VAL A O 1
ATOM 848 N N . GLN A 1 103 ? -8.628 12.331 5.499 1.00 96.62 103 GLN A N 1
ATOM 849 C CA . GLN A 1 103 ? -8.246 13.743 5.640 1.00 96.62 103 GLN A CA 1
ATOM 850 C C . GLN A 1 103 ? -6.729 13.949 5.769 1.00 96.62 103 GLN A C 1
ATOM 852 O O . GLN A 1 103 ? -6.232 15.052 5.546 1.00 96.62 103 GLN A O 1
ATOM 857 N N . TYR A 1 104 ? -5.990 12.906 6.149 1.00 96.31 104 TYR A N 1
ATOM 858 C CA . TYR A 1 104 ? -4.537 12.937 6.297 1.00 96.31 104 TYR A CA 1
ATOM 859 C C . TYR A 1 104 ? -3.911 11.602 5.904 1.00 96.31 104 TYR A C 1
ATOM 861 O O . TYR A 1 104 ? -4.431 10.541 6.245 1.00 96.31 104 TYR A O 1
ATOM 869 N N . GLY A 1 105 ? -2.753 11.645 5.251 1.00 94.56 105 GLY A N 1
ATOM 870 C CA . GLY A 1 105 ? -2.011 10.447 4.894 1.00 94.56 105 GLY A CA 1
ATOM 871 C C . GLY A 1 105 ? -0.524 10.597 5.132 1.00 94.56 105 GLY A C 1
ATOM 872 O O . GLY A 1 105 ? 0.090 11.601 4.778 1.00 94.56 105 GLY A O 1
ATOM 873 N N . GLU A 1 106 ? 0.049 9.557 5.719 1.00 94.12 106 GLU A N 1
ATOM 874 C CA . GLU A 1 106 ? 1.482 9.381 5.866 1.00 94.12 106 GLU A CA 1
ATOM 875 C C . GLU A 1 106 ? 1.889 8.095 5.136 1.00 94.12 106 GLU A C 1
ATOM 877 O O . GLU A 1 106 ? 1.510 6.987 5.525 1.00 94.12 106 GLU A O 1
ATOM 882 N N . PHE A 1 107 ? 2.663 8.238 4.059 1.00 92.88 107 PHE A N 1
ATOM 883 C CA . PHE A 1 107 ? 3.023 7.126 3.181 1.00 92.88 107 PHE A CA 1
ATOM 884 C C . PHE A 1 107 ? 4.525 6.852 3.217 1.00 92.88 107 PHE A C 1
ATOM 886 O O . PHE A 1 107 ? 5.347 7.697 2.867 1.00 92.88 107 PHE A O 1
ATOM 893 N N . PHE A 1 108 ? 4.886 5.628 3.595 1.00 92.19 108 PHE A N 1
ATOM 894 C CA . PHE A 1 108 ? 6.271 5.158 3.625 1.00 92.19 108 PHE A CA 1
ATOM 895 C C . PHE A 1 108 ? 6.538 4.322 2.378 1.00 92.19 108 PHE A C 1
ATOM 897 O O . PHE A 1 108 ? 6.369 3.103 2.386 1.00 92.19 108 PHE A O 1
ATOM 904 N N . ILE A 1 109 ? 6.906 4.994 1.292 1.00 89.56 109 ILE A N 1
ATOM 905 C CA . ILE A 1 109 ? 7.104 4.362 -0.014 1.00 89.56 109 ILE A CA 1
ATOM 906 C C . ILE A 1 109 ? 8.493 3.720 -0.090 1.00 89.56 109 ILE A C 1
ATOM 908 O O . ILE A 1 109 ? 9.496 4.314 0.310 1.00 89.56 109 ILE A O 1
ATOM 912 N N . SER A 1 110 ? 8.543 2.496 -0.611 1.00 88.06 110 SER A N 1
ATOM 913 C CA . SER A 1 110 ? 9.777 1.727 -0.783 1.00 88.06 110 SER A CA 1
ATOM 914 C C . SER A 1 110 ? 10.768 2.473 -1.686 1.00 88.06 110 SER A C 1
ATOM 916 O O . SER A 1 110 ? 10.346 3.042 -2.693 1.00 88.06 110 SER A O 1
ATOM 918 N N . PRO A 1 111 ? 12.082 2.468 -1.384 1.00 85.00 111 PRO A N 1
ATOM 919 C CA . PRO A 1 111 ? 13.064 3.269 -2.123 1.00 85.00 111 PRO A CA 1
ATOM 920 C C . PRO A 1 111 ? 13.156 2.984 -3.627 1.00 85.00 111 PRO A C 1
ATOM 922 O O . PRO A 1 111 ? 13.617 3.839 -4.376 1.00 85.00 111 PRO A O 1
ATOM 925 N N . ASP A 1 112 ? 12.759 1.787 -4.056 1.00 85.69 112 ASP A N 1
ATOM 926 C CA . ASP A 1 112 ? 12.811 1.326 -5.441 1.00 85.69 112 ASP A CA 1
ATOM 927 C C . ASP A 1 112 ? 11.530 1.612 -6.242 1.00 85.69 112 ASP A C 1
ATOM 929 O O . ASP A 1 112 ? 11.484 1.343 -7.440 1.00 85.69 112 ASP A O 1
ATOM 933 N N . VAL A 1 113 ? 10.505 2.187 -5.607 1.00 90.19 113 VAL A N 1
ATOM 934 C CA . VAL A 1 113 ? 9.305 2.673 -6.294 1.00 90.19 113 VAL A CA 1
ATOM 935 C C . VAL A 1 113 ? 9.604 4.049 -6.912 1.00 90.19 113 VAL A C 1
ATOM 937 O O . VAL A 1 113 ? 10.086 4.943 -6.203 1.00 90.19 113 VAL A O 1
ATOM 940 N N . PRO A 1 114 ? 9.320 4.262 -8.211 1.00 92.50 114 PRO A N 1
ATOM 941 C CA . PRO A 1 114 ? 9.468 5.565 -8.857 1.00 92.50 114 PRO A CA 1
ATOM 942 C C . PRO A 1 114 ? 8.597 6.627 -8.187 1.00 92.50 114 PRO A C 1
ATOM 944 O O . PRO A 1 114 ? 7.442 6.368 -7.852 1.00 92.50 114 PRO A O 1
ATOM 947 N N . ARG A 1 115 ? 9.145 7.828 -7.991 1.00 90.94 115 ARG A N 1
ATOM 948 C CA . ARG A 1 115 ? 8.469 8.934 -7.300 1.00 90.94 115 ARG A CA 1
ATOM 949 C C . ARG A 1 115 ? 8.491 10.201 -8.151 1.00 90.94 115 ARG A C 1
ATOM 951 O O . ARG A 1 115 ? 9.503 10.435 -8.819 1.00 90.94 115 ARG A O 1
ATOM 958 N N . PRO A 1 116 ? 7.433 11.028 -8.103 1.00 91.69 116 PRO A N 1
ATOM 959 C CA . PRO A 1 116 ? 7.435 12.335 -8.744 1.00 91.69 116 PRO A CA 1
ATOM 960 C C . PRO A 1 116 ? 8.587 13.201 -8.239 1.00 91.69 116 PRO A C 1
ATOM 962 O O . PRO A 1 116 ? 8.864 13.259 -7.041 1.00 91.69 116 PRO A O 1
ATOM 965 N N . ALA A 1 117 ? 9.246 13.915 -9.152 1.00 89.31 117 ALA A N 1
ATOM 966 C CA . ALA A 1 117 ? 10.405 14.748 -8.821 1.00 89.31 117 ALA A CA 1
ATOM 967 C C . ALA A 1 117 ? 10.072 15.918 -7.876 1.00 89.31 117 ALA A C 1
ATOM 969 O O . ALA A 1 117 ? 10.964 16.460 -7.230 1.00 89.31 117 ALA A O 1
ATOM 970 N N . HIS A 1 118 ? 8.800 16.316 -7.805 1.00 89.56 118 HIS A N 1
ATOM 971 C CA . HIS A 1 118 ? 8.342 17.423 -6.972 1.00 89.56 118 HIS A CA 1
ATOM 972 C C . HIS A 1 118 ? 7.997 16.996 -5.531 1.00 89.56 118 HIS A C 1
ATOM 974 O O . HIS A 1 118 ? 7.737 17.854 -4.688 1.00 89.56 118 HIS A O 1
ATOM 980 N N . TRP A 1 119 ? 8.018 15.695 -5.215 1.00 88.25 119 TRP A N 1
ATOM 981 C CA . TRP A 1 119 ? 7.851 15.213 -3.844 1.00 88.25 119 TRP A CA 1
ATOM 982 C C . TRP A 1 119 ? 9.167 15.304 -3.072 1.00 88.25 119 TRP A C 1
ATOM 984 O O . TRP A 1 119 ? 10.213 14.839 -3.524 1.00 88.25 119 TRP A O 1
ATOM 994 N N . THR A 1 120 ? 9.106 15.848 -1.855 1.00 79.62 120 THR A N 1
ATOM 995 C CA . THR A 1 120 ? 10.255 15.871 -0.941 1.00 79.62 120 THR A CA 1
ATOM 996 C C . THR A 1 120 ? 10.144 14.712 0.044 1.00 79.62 120 THR A C 1
ATOM 998 O O . THR A 1 120 ? 9.252 14.690 0.887 1.00 79.62 120 THR A O 1
ATOM 1001 N N . GLY A 1 121 ? 11.042 13.732 -0.059 1.00 71.88 121 GLY A N 1
ATOM 1002 C CA . GLY A 1 121 ? 11.118 12.631 0.902 1.00 71.88 121 GLY A CA 1
ATOM 1003 C C . GLY A 1 121 ? 11.842 13.032 2.189 1.00 71.88 121 GLY A C 1
ATOM 1004 O O . GLY A 1 121 ? 12.804 13.797 2.153 1.00 71.88 121 GLY A O 1
ATOM 1005 N N . GLN A 1 122 ? 11.425 12.460 3.318 1.00 72.69 122 GLN A N 1
ATOM 1006 C CA . GLN A 1 122 ? 12.164 12.520 4.578 1.00 72.69 122 GLN A CA 1
ATOM 1007 C C . GLN A 1 122 ? 12.776 11.146 4.879 1.00 72.69 122 GLN A C 1
ATOM 1009 O O . GLN A 1 122 ? 12.091 10.125 4.820 1.00 72.69 122 GLN A O 1
ATOM 1014 N N . THR A 1 123 ? 14.070 11.110 5.197 1.00 66.75 123 THR A N 1
ATOM 1015 C CA . THR A 1 123 ? 14.761 9.875 5.593 1.00 66.75 123 THR A CA 1
ATOM 1016 C C . THR A 1 123 ? 14.652 9.687 7.101 1.00 66.75 123 THR A C 1
ATOM 1018 O O . THR A 1 123 ? 15.065 10.560 7.864 1.00 66.75 123 THR A O 1
ATOM 1021 N N . PHE A 1 124 ? 14.147 8.533 7.536 1.00 64.38 124 PHE A N 1
ATOM 1022 C CA . PHE A 1 124 ? 14.144 8.137 8.944 1.00 64.38 124 PHE A CA 1
ATOM 1023 C C . PHE A 1 124 ? 15.311 7.176 9.208 1.00 64.38 124 PHE A C 1
ATOM 1025 O O . PHE A 1 124 ? 15.376 6.093 8.626 1.00 64.38 124 PHE A O 1
ATOM 1032 N N . SER A 1 125 ? 16.250 7.568 10.070 1.00 58.78 125 SER A N 1
ATOM 1033 C CA . SER A 1 125 ? 17.381 6.727 10.476 1.00 58.78 125 SER A CA 1
ATOM 1034 C C . SER A 1 125 ? 16.923 5.706 11.521 1.00 58.78 125 SER A C 1
ATOM 1036 O O . SER A 1 125 ? 16.599 6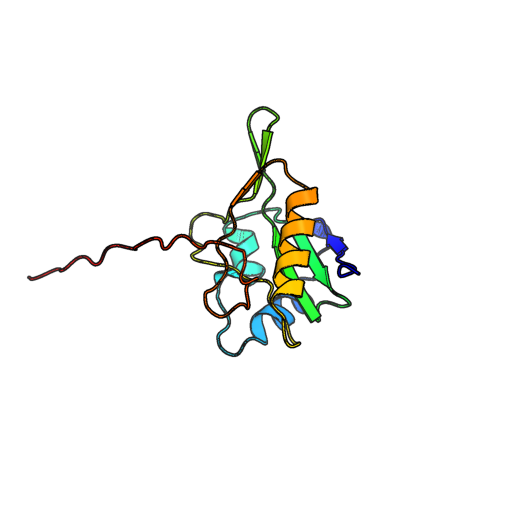.085 12.643 1.00 58.78 125 SER A O 1
ATOM 1038 N N . ASN A 1 126 ? 16.929 4.411 11.199 1.00 57.94 126 ASN A N 1
ATOM 1039 C CA . ASN A 1 126 ? 16.928 3.385 12.246 1.00 57.94 126 ASN A CA 1
ATOM 1040 C C . ASN A 1 126 ? 18.335 3.336 12.866 1.00 57.94 126 ASN A C 1
ATOM 1042 O O . ASN A 1 126 ? 19.331 3.280 12.144 1.00 57.94 126 ASN A O 1
ATOM 1046 N N . PHE A 1 127 ? 18.427 3.409 14.195 1.00 62.59 127 PHE A N 1
ATOM 1047 C CA . PHE A 1 127 ? 19.704 3.453 14.910 1.00 62.59 127 PHE A CA 1
ATOM 1048 C C . PHE A 1 127 ? 20.443 2.105 14.851 1.00 62.59 127 PHE A C 1
ATOM 1050 O O . PHE A 1 127 ? 19.835 1.047 15.002 1.00 62.59 127 PHE A O 1
ATOM 1057 N N . VAL A 1 128 ? 21.769 2.152 14.684 1.00 60.00 128 VAL A N 1
ATOM 1058 C CA . VAL A 1 128 ? 22.671 0.999 14.835 1.00 60.00 128 VAL A CA 1
ATOM 1059 C C . VAL A 1 128 ? 23.179 0.980 16.273 1.00 60.00 128 VAL A C 1
ATOM 1061 O O . VAL A 1 128 ? 23.887 1.895 16.694 1.00 60.00 128 VAL A O 1
ATOM 1064 N N . LEU A 1 129 ? 22.836 -0.063 17.025 1.00 65.56 129 LEU A N 1
ATOM 1065 C CA . LEU A 1 129 ? 23.479 -0.350 18.305 1.00 65.56 129 LEU A CA 1
ATOM 1066 C C . LEU A 1 129 ? 24.845 -0.978 18.028 1.00 65.56 129 LEU A C 1
ATOM 1068 O O . LEU A 1 129 ? 24.926 -2.100 17.533 1.00 65.56 129 LEU A O 1
ATOM 1072 N N . LYS A 1 130 ? 25.919 -0.253 18.348 1.00 65.75 130 LYS A N 1
ATOM 1073 C CA . LYS A 1 130 ? 27.250 -0.851 18.456 1.00 65.75 130 LYS A CA 1
ATOM 1074 C C . LYS A 1 130 ? 27.337 -1.572 19.791 1.00 65.75 130 LYS A C 1
ATOM 1076 O O . LYS A 1 130 ? 27.504 -0.946 20.833 1.00 65.75 130 LYS A O 1
ATOM 1081 N N . THR A 1 131 ? 27.164 -2.884 19.750 1.00 77.38 131 THR A N 1
ATOM 1082 C CA . THR A 1 131 ? 27.428 -3.766 20.885 1.00 77.38 131 THR A CA 1
ATOM 1083 C C . THR A 1 131 ? 28.906 -4.127 20.856 1.00 77.38 131 THR A C 1
ATOM 1085 O O . THR A 1 131 ? 29.270 -5.253 20.522 1.00 77.38 131 THR A O 1
ATOM 1088 N N . ASP A 1 132 ? 29.762 -3.142 21.119 1.00 72.12 132 ASP A N 1
ATOM 1089 C CA . ASP A 1 132 ? 31.163 -3.426 21.406 1.00 72.12 132 ASP A CA 1
ATOM 1090 C C . ASP A 1 132 ? 31.190 -4.095 22.797 1.00 72.12 132 ASP A C 1
ATOM 1092 O O . ASP A 1 132 ? 31.194 -3.420 23.827 1.00 72.12 132 ASP A O 1
ATOM 1096 N N . THR A 1 133 ? 31.085 -5.427 22.808 1.00 61.38 133 THR A N 1
ATOM 1097 C CA . THR A 1 133 ? 31.448 -6.317 23.927 1.00 61.38 133 THR A CA 1
ATOM 1098 C C . THR A 1 133 ? 32.746 -7.018 23.599 1.00 61.38 133 THR A C 1
ATOM 1100 O O . THR A 1 133 ? 32.852 -7.493 22.444 1.00 61.38 133 THR A O 1
#

Secondary structure (DSSP, 8-state):
----EEEE-GGG--HHHHHHHHHTSSS--GGGSHHHHHHHSTT-EEEEETTTTEEEEE-EEEETTEEEEEPPTT---B--EESSPPPHHHHHHHHHHHHTT-SEEE--B-TTS---TT-------PPP-----